Protein AF-A0A7C8F0W9-F1 (afdb_monomer)

Secondary structure (DSSP, 8-state):
-----S---------GGGEEPPPTT--SGGGGGEEEEEEETTEEEEEE-HHHHHHHHHHHHHHHHS---

Solvent-accessible surface area (backbone atoms only — not comparable to full-atom values): 4600 Å² total; per-residue (Å²): 143,82,85,90,72,98,74,89,88,79,89,79,90,78,59,70,93,38,51,41,78,55,75,86,85,49,93,51,86,72,47,77,35,52,68,20,32,34,58,53,96,96,38,83,42,80,37,64,38,61,68,61,49,53,51,55,52,50,51,54,50,49,54,68,75,49,68,85,127

Foldseek 3Di:
DDDDDPDDDDDDDADVVQWAAAPP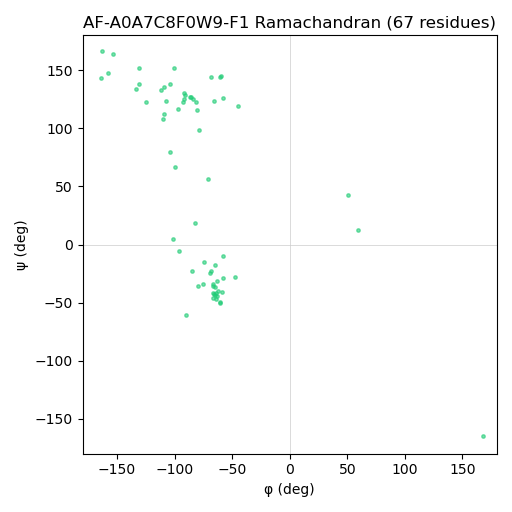PPPDPVVVQFPTWGQDPNDIDTDGNVVVVVVVVVVVVVCVVDPDD

Structure (mmCIF, N/CA/C/O backbone):
data_AF-A0A7C8F0W9-F1
#
_entry.id   AF-A0A7C8F0W9-F1
#
loop_
_atom_site.group_PDB
_atom_site.id
_atom_site.type_symbol
_atom_site.label_atom_id
_atom_site.label_alt_id
_atom_site.label_comp_id
_atom_site.label_asym_id
_atom_site.label_entity_id
_atom_site.label_seq_id
_atom_site.pdbx_PDB_ins_code
_atom_site.Cartn_x
_atom_site.Cartn_y
_atom_site.Cartn_z
_atom_site.occupancy
_atom_site.B_iso_or_equiv
_atom_site.auth_seq_id
_atom_site.auth_comp_id
_atom_site.auth_asym_id
_atom_site.auth_atom_id
_atom_site.pdbx_PDB_model_num
ATOM 1 N N . ILE A 1 1 ? 7.746 3.424 -16.502 1.00 64.56 1 ILE A N 1
ATOM 2 C CA . ILE A 1 1 ? 7.399 2.229 -15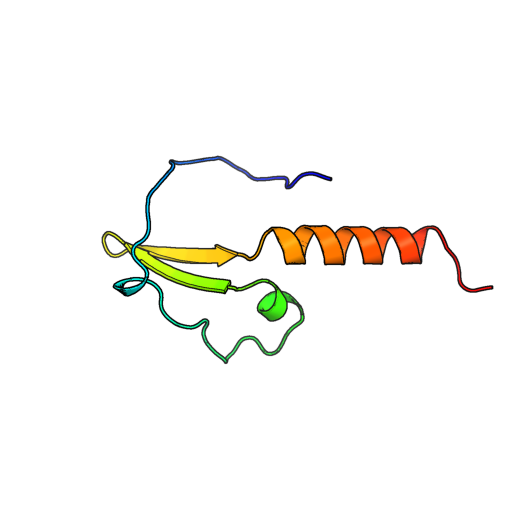.697 1.00 64.56 1 ILE A CA 1
ATOM 3 C C . ILE A 1 1 ? 6.012 2.397 -15.098 1.00 64.56 1 ILE A C 1
ATOM 5 O O . ILE A 1 1 ? 5.650 3.508 -14.731 1.00 64.56 1 ILE A O 1
ATOM 9 N N . GLY A 1 2 ? 5.218 1.331 -15.080 1.00 71.94 2 GLY A N 1
ATOM 10 C CA . GLY A 1 2 ? 3.854 1.342 -14.558 1.00 71.94 2 GLY A CA 1
ATOM 11 C C . GLY A 1 2 ? 3.428 -0.071 -14.176 1.00 71.94 2 GLY A C 1
ATOM 12 O O . GLY A 1 2 ? 3.871 -1.031 -14.801 1.00 71.94 2 GLY A O 1
ATOM 13 N N . LEU A 1 3 ? 2.594 -0.191 -13.143 1.00 79.25 3 LEU A N 1
ATOM 14 C CA . LEU A 1 3 ? 2.144 -1.476 -12.614 1.00 79.25 3 LEU A CA 1
ATOM 15 C C . LEU A 1 3 ? 0.853 -1.919 -13.311 1.00 79.25 3 LEU A C 1
ATOM 17 O O . LEU A 1 3 ? -0.126 -1.171 -13.351 1.00 79.25 3 LEU A O 1
ATOM 21 N N . VAL A 1 4 ? 0.833 -3.148 -13.826 1.00 85.25 4 VAL A N 1
ATOM 22 C CA . VAL A 1 4 ? -0.392 -3.766 -14.345 1.00 85.25 4 VAL A CA 1
ATOM 23 C C . VAL A 1 4 ? -1.186 -4.332 -13.171 1.00 85.25 4 VAL A C 1
ATOM 25 O O . VAL A 1 4 ? -0.681 -5.161 -12.417 1.00 85.25 4 VAL A O 1
ATOM 28 N N . VAL A 1 5 ? -2.429 -3.880 -13.015 1.00 85.88 5 VAL A N 1
ATOM 29 C CA . VAL A 1 5 ? -3.347 -4.330 -11.961 1.00 85.88 5 VAL A CA 1
ATOM 30 C C . VAL A 1 5 ? -4.700 -4.688 -12.559 1.00 85.88 5 VAL A C 1
ATOM 32 O O . VAL A 1 5 ? -5.106 -4.103 -13.561 1.00 85.88 5 VAL A O 1
ATOM 35 N N . ASP A 1 6 ? -5.421 -5.607 -11.918 1.00 90.50 6 ASP A N 1
ATOM 36 C CA . ASP A 1 6 ? -6.750 -6.012 -12.387 1.00 90.50 6 ASP A CA 1
ATOM 37 C C . ASP A 1 6 ? -7.771 -4.874 -12.259 1.00 90.50 6 ASP A C 1
ATOM 39 O O . ASP A 1 6 ? -8.550 -4.613 -13.177 1.00 90.50 6 ASP A O 1
ATOM 43 N N . LYS A 1 7 ? -7.794 -4.195 -11.103 1.00 91.38 7 LYS A N 1
ATOM 44 C CA . LYS A 1 7 ? -8.744 -3.114 -10.821 1.00 91.38 7 LYS A CA 1
ATOM 45 C C . LYS A 1 7 ? -8.319 -2.267 -9.622 1.00 91.38 7 LYS A C 1
ATOM 47 O O . LYS A 1 7 ? -7.870 -2.793 -8.607 1.00 91.38 7 LYS A O 1
ATOM 52 N N . VAL A 1 8 ? -8.572 -0.962 -9.705 1.00 89.56 8 VAL A N 1
ATOM 53 C CA . VAL A 1 8 ? -8.536 -0.043 -8.556 1.00 89.56 8 VAL A CA 1
ATOM 54 C C . VAL A 1 8 ? -9.903 -0.054 -7.872 1.00 89.56 8 VAL A C 1
ATOM 56 O O . VAL A 1 8 ? -10.926 0.122 -8.536 1.00 89.56 8 VAL A O 1
ATOM 59 N N . GLN A 1 9 ? -9.933 -0.302 -6.561 1.00 87.12 9 GLN A N 1
ATOM 60 C CA . GLN A 1 9 ? -11.189 -0.366 -5.806 1.00 87.12 9 GLN A CA 1
ATOM 61 C C . GLN A 1 9 ? -11.591 0.995 -5.239 1.00 87.12 9 GLN A C 1
ATOM 63 O O . GLN A 1 9 ? -12.647 1.510 -5.588 1.00 87.12 9 GLN A O 1
ATOM 68 N N . GLU A 1 10 ? -10.751 1.568 -4.383 1.00 88.38 10 GLU A N 1
ATOM 69 C CA . GLU A 1 10 ? -11.040 2.785 -3.626 1.00 88.38 10 GLU A CA 1
ATOM 70 C C . GLU A 1 10 ? -9.742 3.388 -3.075 1.00 88.38 10 GLU A C 1
ATOM 72 O O . GLU A 1 10 ? -8.696 2.733 -3.075 1.00 88.38 10 GLU A O 1
ATOM 77 N N . VAL A 1 11 ? -9.823 4.633 -2.607 1.00 91.06 11 VAL A N 1
ATOM 78 C CA . VAL A 1 11 ? -8.752 5.302 -1.861 1.00 91.06 11 VAL A CA 1
ATOM 79 C C . VAL A 1 11 ? -9.199 5.382 -0.410 1.00 91.06 11 VAL A C 1
ATOM 81 O O . VAL A 1 11 ? -10.273 5.909 -0.128 1.00 91.06 11 VAL A O 1
ATOM 84 N N . VAL A 1 12 ? -8.393 4.831 0.492 1.00 87.75 12 VAL A N 1
ATOM 85 C CA . VAL A 1 12 ? -8.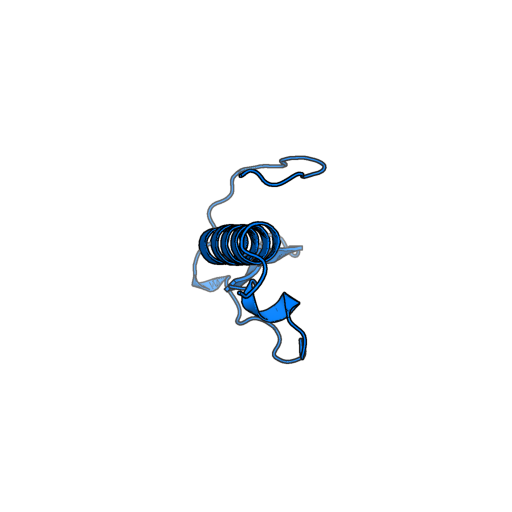680 4.786 1.928 1.00 87.75 12 VAL A CA 1
ATOM 86 C C . VAL A 1 12 ? -7.471 5.266 2.711 1.00 87.75 12 VAL A C 1
ATOM 88 O O . VAL A 1 12 ? -6.340 4.889 2.404 1.00 87.75 12 VAL A O 1
ATOM 91 N N . ASP A 1 13 ? -7.725 6.066 3.740 1.00 89.56 13 ASP A N 1
ATOM 92 C CA . ASP A 1 13 ? -6.705 6.472 4.698 1.00 89.56 13 ASP A CA 1
ATOM 93 C C . ASP A 1 13 ? -6.560 5.395 5.775 1.00 89.56 13 ASP A C 1
ATOM 95 O O . ASP A 1 13 ? -7.536 4.993 6.414 1.00 89.56 13 ASP A O 1
ATOM 99 N N . ILE A 1 14 ? -5.332 4.914 5.969 1.00 88.06 14 ILE A N 1
ATOM 100 C CA . ILE A 1 14 ? -5.010 3.857 6.930 1.00 88.06 14 ILE A CA 1
ATOM 101 C C . ILE A 1 14 ? -4.233 4.487 8.087 1.00 88.06 14 ILE A C 1
ATOM 103 O O . ILE A 1 14 ? -3.103 4.930 7.872 1.00 88.06 14 ILE A O 1
ATOM 107 N N . PRO A 1 15 ? -4.791 4.549 9.308 1.00 89.38 15 PRO A N 1
ATOM 108 C CA . PRO A 1 15 ? -4.049 5.060 10.452 1.00 89.38 15 PRO A CA 1
ATOM 109 C C . PRO A 1 15 ? -2.911 4.099 10.814 1.00 89.38 15 PRO A C 1
ATOM 111 O O . PRO A 1 15 ? -3.082 2.881 10.767 1.00 89.38 15 PRO A O 1
ATOM 114 N N . GLU A 1 16 ? -1.768 4.633 11.251 1.00 86.56 16 GLU A N 1
ATOM 115 C CA . GLU A 1 16 ? -0.593 3.825 11.627 1.00 86.56 16 GLU A CA 1
ATOM 116 C C . GLU A 1 16 ? -0.895 2.802 12.732 1.00 86.56 16 GLU A C 1
ATOM 118 O O . GLU A 1 16 ? -0.308 1.727 12.760 1.00 86.56 16 GLU A O 1
ATOM 123 N N . SER A 1 17 ? -1.866 3.087 13.606 1.00 89.06 17 SER A N 1
ATOM 124 C CA . SER A 1 17 ? -2.320 2.159 14.652 1.00 89.06 17 SER A CA 1
ATOM 125 C C . SER A 1 17 ? -2.973 0.881 14.116 1.00 89.06 17 SER A C 1
ATOM 127 O O . SER A 1 17 ? -3.102 -0.092 14.856 1.00 89.06 17 SER A O 1
ATOM 1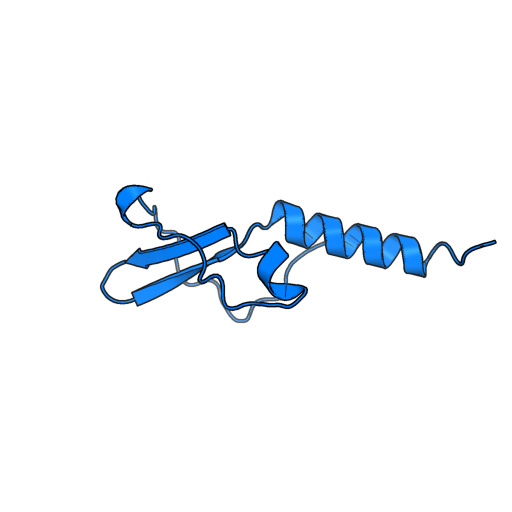29 N N . GLN A 1 18 ? -3.398 0.881 12.851 1.00 87.81 18 GLN A N 1
ATOM 130 C CA . GLN A 1 18 ? -3.942 -0.281 12.146 1.00 87.81 18 GLN A CA 1
ATOM 131 C C . GLN A 1 18 ? -2.927 -0.934 11.205 1.00 87.81 18 GLN A C 1
ATOM 133 O O . GLN A 1 18 ? -3.286 -1.862 10.475 1.00 87.81 18 GLN A O 1
ATOM 138 N N . VAL A 1 19 ? -1.679 -0.461 11.212 1.00 89.31 19 VAL A N 1
ATOM 139 C CA . VAL A 1 19 ? -0.581 -1.047 10.452 1.00 89.31 19 VAL A CA 1
ATOM 140 C C . VAL A 1 19 ? 0.216 -1.968 11.365 1.00 89.31 19 VAL A C 1
ATOM 142 O O . VAL A 1 19 ? 0.831 -1.548 12.340 1.00 89.31 19 VAL A O 1
ATOM 145 N N . GLU A 1 20 ? 0.217 -3.248 11.026 1.00 87.19 20 GLU A N 1
ATOM 146 C CA . GLU A 1 20 ? 1.016 -4.271 11.681 1.00 87.19 20 GLU A CA 1
ATOM 147 C C . GLU A 1 20 ? 2.260 -4.594 10.847 1.00 87.19 20 GLU A C 1
ATOM 149 O O . GLU A 1 20 ? 2.281 -4.469 9.614 1.00 87.19 20 GLU A O 1
ATOM 154 N N . ALA A 1 21 ? 3.316 -5.028 11.537 1.00 80.88 21 ALA A N 1
ATOM 155 C CA . ALA A 1 21 ? 4.554 -5.440 10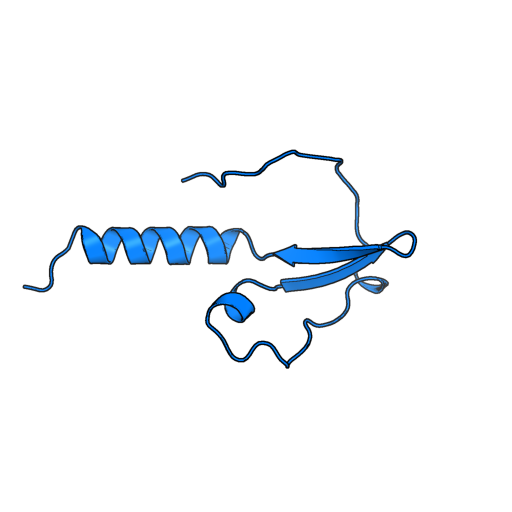.894 1.00 80.88 21 ALA A CA 1
ATOM 156 C C . ALA A 1 21 ? 4.302 -6.609 9.921 1.00 80.88 21 ALA A C 1
ATOM 158 O O . ALA A 1 21 ? 3.460 -7.477 10.186 1.00 80.88 21 ALA A O 1
ATOM 159 N N . PRO A 1 22 ? 5.032 -6.661 8.794 1.00 75.88 22 PRO A N 1
ATOM 160 C CA . PRO A 1 22 ? 4.909 -7.761 7.855 1.00 75.88 22 PRO A CA 1
ATOM 161 C C . PRO A 1 22 ? 5.284 -9.084 8.549 1.00 75.88 22 PRO A C 1
ATOM 163 O O . PRO A 1 22 ? 6.194 -9.116 9.381 1.00 75.88 22 PRO A O 1
ATOM 166 N N . PRO A 1 23 ? 4.617 -10.202 8.224 1.00 72.00 23 PRO A N 1
ATOM 167 C CA . PRO A 1 23 ? 4.929 -11.478 8.842 1.00 72.00 23 PRO A CA 1
ATOM 168 C C . PRO A 1 23 ? 6.343 -11.906 8.431 1.00 72.00 23 PRO A C 1
ATOM 170 O O . PRO A 1 23 ? 6.622 -12.093 7.248 1.00 72.00 23 PRO A O 1
ATOM 173 N N . GLU A 1 24 ? 7.223 -12.146 9.409 1.00 61.47 24 GLU A N 1
ATOM 174 C CA . GLU A 1 24 ? 8.637 -12.526 9.201 1.00 61.47 24 GLU A CA 1
ATOM 175 C C . GLU A 1 24 ? 8.836 -13.815 8.372 1.00 61.47 24 GLU A C 1
ATOM 177 O O . GLU A 1 24 ? 9.945 -14.159 7.964 1.00 61.47 24 GLU A O 1
ATOM 182 N N . LYS A 1 25 ? 7.762 -14.564 8.091 1.00 54.16 25 LYS A N 1
ATOM 183 C CA . LYS A 1 25 ? 7.798 -15.871 7.417 1.00 54.16 25 LYS A CA 1
ATOM 184 C C . LYS A 1 25 ? 7.887 -15.798 5.886 1.00 54.16 25 LYS A C 1
ATOM 186 O O . LYS A 1 25 ? 7.628 -16.794 5.214 1.00 54.16 25 LYS A O 1
ATOM 191 N N . GLY A 1 26 ? 8.291 -14.665 5.318 1.00 51.22 26 GLY A N 1
ATOM 192 C CA . GLY A 1 26 ? 8.557 -14.506 3.887 1.00 51.22 26 GLY A CA 1
ATOM 193 C C . GLY A 1 26 ? 10.047 -14.591 3.543 1.00 51.22 26 GLY A C 1
ATOM 194 O O . GLY A 1 26 ? 10.621 -13.603 3.109 1.00 51.22 26 GLY A O 1
ATOM 195 N N . LYS A 1 27 ? 10.706 -15.749 3.696 1.00 47.56 27 LYS A N 1
ATOM 196 C CA . LYS A 1 27 ? 12.122 -15.948 3.295 1.00 47.56 27 LYS A CA 1
ATOM 197 C C . LYS A 1 27 ? 12.324 -15.972 1.762 1.00 47.56 27 LYS A C 1
ATOM 199 O O . LYS A 1 27 ? 12.831 -16.946 1.213 1.00 47.56 27 LYS A O 1
ATOM 204 N N . GLY A 1 28 ? 11.916 -14.926 1.046 1.00 59.41 28 GLY A N 1
ATOM 205 C CA . GLY A 1 28 ? 12.087 -14.812 -0.405 1.00 59.41 28 GLY A CA 1
ATOM 206 C C . GLY A 1 28 ? 12.144 -13.362 -0.884 1.00 59.41 28 GLY A C 1
ATOM 207 O O . GLY A 1 28 ? 11.719 -12.457 -0.170 1.00 59.41 28 GLY A O 1
ATOM 208 N N . LYS A 1 29 ? 12.626 -13.144 -2.120 1.00 57.81 29 LYS A N 1
ATOM 209 C CA . LYS A 1 29 ? 12.772 -11.812 -2.758 1.00 57.81 29 LYS A CA 1
ATOM 210 C C . LYS A 1 29 ? 11.515 -10.926 -2.636 1.00 57.81 29 LYS A C 1
ATOM 212 O O . LYS A 1 29 ? 11.633 -9.714 -2.563 1.00 57.81 29 LYS A O 1
ATOM 217 N N . ARG A 1 30 ? 10.325 -11.532 -2.534 1.00 59.28 30 ARG A N 1
ATOM 218 C CA . ARG A 1 30 ? 9.023 -10.850 -2.407 1.00 59.28 30 ARG A CA 1
ATOM 21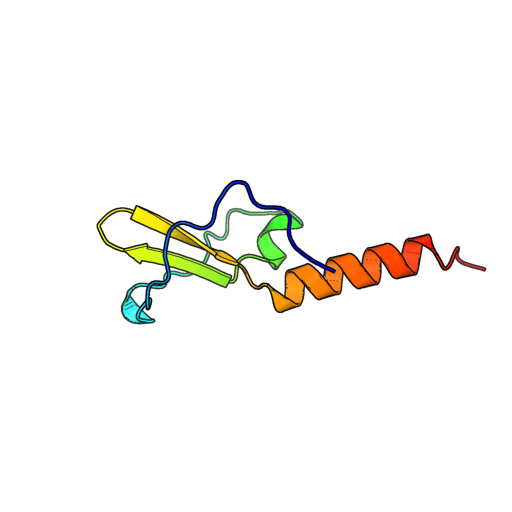9 C C . ARG A 1 30 ? 8.800 -10.115 -1.082 1.00 59.28 30 ARG A C 1
ATOM 221 O O . ARG A 1 30 ? 7.986 -9.205 -1.048 1.00 59.28 30 ARG A O 1
ATOM 228 N N . SER A 1 31 ? 9.506 -10.478 -0.008 1.00 65.69 31 SER A N 1
ATOM 229 C CA . SER A 1 31 ? 9.356 -9.786 1.282 1.00 65.69 31 SER A CA 1
ATOM 230 C C . SER A 1 31 ? 10.017 -8.410 1.300 1.00 65.69 31 SER A C 1
ATOM 232 O O . SER A 1 31 ? 9.726 -7.627 2.195 1.00 65.69 31 SER A O 1
ATOM 234 N N . ARG A 1 32 ? 10.891 -8.105 0.331 1.00 70.94 32 ARG A N 1
ATOM 235 C CA . ARG A 1 32 ? 11.585 -6.813 0.264 1.00 70.94 32 ARG A CA 1
ATOM 236 C C . ARG A 1 32 ? 10.658 -5.653 -0.082 1.00 70.94 32 ARG A C 1
ATOM 238 O O . ARG A 1 32 ? 10.952 -4.533 0.289 1.00 70.94 32 ARG A O 1
ATOM 245 N N . PHE A 1 33 ? 9.539 -5.935 -0.743 1.00 78.38 33 PHE A N 1
ATOM 246 C CA . PHE A 1 33 ? 8.564 -4.931 -1.168 1.00 78.38 33 PHE A CA 1
ATOM 247 C C . PHE A 1 33 ? 7.397 -4.762 -0.192 1.00 78.38 33 PHE A C 1
ATOM 249 O O . PHE A 1 33 ? 6.545 -3.904 -0.405 1.00 78.38 33 PHE A O 1
ATOM 256 N N . LEU A 1 34 ? 7.313 -5.598 0.849 1.00 84.50 34 LEU A N 1
ATOM 257 C CA . LEU A 1 34 ? 6.257 -5.501 1.851 1.00 84.50 34 LEU A CA 1
ATOM 258 C C . LEU A 1 34 ? 6.618 -4.396 2.843 1.00 84.50 34 LEU A C 1
ATOM 260 O O . LEU A 1 34 ? 7.585 -4.524 3.588 1.00 84.50 34 LEU A O 1
ATOM 264 N N . GLN A 1 35 ? 5.813 -3.342 2.883 1.00 85.06 35 GLN A N 1
ATOM 265 C CA . GLN A 1 35 ? 5.918 -2.312 3.912 1.00 85.06 35 GLN A CA 1
ATOM 266 C C . GLN A 1 35 ? 5.252 -2.773 5.216 1.00 85.06 35 GLN A C 1
ATOM 268 O O . GLN A 1 35 ? 5.747 -2.485 6.301 1.00 85.06 35 GLN A O 1
ATOM 273 N N . GLY A 1 36 ? 4.148 -3.520 5.118 1.00 87.56 36 GLY A N 1
ATOM 274 C CA . GLY A 1 36 ? 3.402 -4.004 6.277 1.00 87.56 36 GLY A CA 1
ATOM 275 C C . GLY A 1 36 ? 2.041 -4.582 5.912 1.00 87.56 36 GLY A C 1
ATOM 276 O O . GLY A 1 36 ? 1.755 -4.867 4.746 1.00 87.56 36 GLY A O 1
ATOM 277 N N . MET A 1 37 ? 1.191 -4.756 6.919 1.00 89.00 37 MET A N 1
ATOM 278 C CA . MET A 1 37 ? -0.196 -5.186 6.756 1.00 89.00 37 MET A CA 1
ATOM 279 C C . MET A 1 37 ? -1.123 -4.174 7.421 1.00 89.00 37 MET A C 1
ATOM 281 O O . MET A 1 37 ? -1.006 -3.925 8.612 1.00 89.00 37 MET A O 1
ATOM 285 N N . GLY A 1 38 ? -2.058 -3.604 6.668 1.00 90.44 38 GLY A N 1
ATOM 286 C CA . GLY A 1 38 ? -3.132 -2.777 7.210 1.00 90.44 38 GLY A CA 1
ATOM 287 C C . GLY A 1 38 ? -4.358 -3.632 7.514 1.00 90.44 38 GLY A C 1
ATOM 288 O O . GLY A 1 38 ? -4.800 -4.391 6.649 1.00 90.44 38 GLY A O 1
ATOM 289 N N . LYS A 1 39 ? -4.937 -3.516 8.709 1.00 88.75 39 LYS A N 1
ATOM 290 C CA . LYS A 1 39 ? -6.183 -4.208 9.067 1.00 88.75 39 LYS A CA 1
ATOM 291 C C . LYS A 1 39 ? -7.332 -3.211 9.200 1.00 88.75 39 LYS A C 1
ATOM 293 O O . LYS A 1 39 ? -7.394 -2.459 10.165 1.00 88.75 39 LYS A O 1
ATOM 298 N N . ILE A 1 40 ? -8.260 -3.232 8.243 1.00 86.81 40 ILE A N 1
ATOM 299 C CA . ILE A 1 40 ? -9.391 -2.293 8.157 1.00 86.81 40 ILE A CA 1
ATOM 300 C C . ILE A 1 40 ? -10.673 -3.070 7.881 1.00 86.81 40 ILE A C 1
ATOM 302 O O . ILE A 1 40 ? -10.692 -3.901 6.978 1.00 86.81 40 ILE A O 1
ATOM 306 N N . ASN A 1 41 ? -11.756 -2.775 8.610 1.00 83.44 41 ASN A N 1
ATOM 307 C CA . ASN A 1 41 ? -13.081 -3.384 8.401 1.00 83.44 41 ASN A CA 1
ATOM 308 C C . ASN A 1 41 ? -13.039 -4.926 8.351 1.00 83.44 41 ASN A C 1
ATOM 310 O O . ASN A 1 41 ? -13.624 -5.538 7.460 1.00 83.44 41 ASN A O 1
ATOM 314 N N . ASP A 1 42 ? -12.269 -5.545 9.254 1.00 84.00 42 ASP A N 1
ATOM 315 C CA . ASP A 1 42 ? -12.004 -6.995 9.292 1.00 84.00 42 ASP A CA 1
ATOM 316 C C . ASP A 1 42 ? -11.344 -7.583 8.029 1.00 84.00 42 ASP A C 1
ATOM 318 O O . ASP A 1 42 ? -11.218 -8.799 7.882 1.00 84.00 42 ASP A O 1
ATOM 322 N N . GLN A 1 43 ? -10.842 -6.728 7.138 1.00 86.50 43 GLN A N 1
ATOM 323 C CA . GLN A 1 43 ? -10.052 -7.109 5.977 1.00 86.50 43 GLN A CA 1
ATOM 324 C C . GLN A 1 43 ? -8.574 -6.808 6.210 1.00 86.50 43 GLN A C 1
ATOM 326 O O . GLN A 1 43 ? -8.197 -5.748 6.709 1.00 86.50 43 GLN A O 1
ATOM 331 N N . VAL A 1 44 ? -7.724 -7.740 5.788 1.00 87.25 44 VAL A N 1
ATOM 332 C CA . VAL A 1 44 ? -6.275 -7.542 5.754 1.00 87.25 44 VAL A CA 1
ATOM 333 C C . VAL A 1 44 ? -5.896 -7.014 4.376 1.00 87.25 44 VAL A C 1
ATOM 335 O O . VAL A 1 44 ? -6.223 -7.615 3.351 1.00 87.25 44 VAL A O 1
ATOM 338 N N . LYS A 1 45 ? -5.206 -5.879 4.353 1.00 88.81 45 LYS A N 1
ATOM 339 C CA . LYS A 1 45 ? -4.634 -5.247 3.167 1.00 88.81 45 LYS A CA 1
ATOM 340 C C . LYS A 1 45 ? -3.116 -5.332 3.276 1.00 88.81 45 LYS A C 1
ATOM 342 O O . LYS A 1 45 ? -2.544 -5.030 4.318 1.00 88.81 45 LYS A O 1
ATOM 347 N N . ILE A 1 46 ? -2.456 -5.751 2.206 1.00 88.81 46 ILE A N 1
ATOM 348 C CA . ILE A 1 46 ? -0.993 -5.773 2.146 1.00 88.81 46 ILE A CA 1
ATOM 349 C C . ILE A 1 46 ? -0.526 -4.390 1.705 1.00 88.81 46 ILE A C 1
ATOM 351 O O . ILE A 1 46 ? -0.976 -3.894 0.674 1.00 88.81 46 ILE A O 1
ATOM 355 N N . LEU A 1 47 ? 0.374 -3.785 2.475 1.00 89.00 47 LEU A N 1
ATOM 356 C CA . LEU A 1 47 ? 0.995 -2.512 2.130 1.00 89.00 47 LEU A CA 1
ATOM 357 C C . LEU A 1 47 ? 2.292 -2.794 1.380 1.00 89.00 47 LEU A C 1
ATOM 359 O O . LEU A 1 47 ? 3.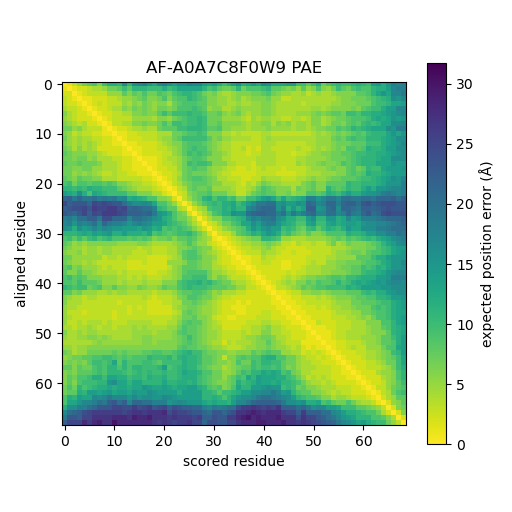169 -3.504 1.883 1.00 89.00 47 LEU A O 1
ATOM 363 N N . LEU A 1 48 ? 2.395 -2.259 0.168 1.00 87.06 48 LEU A N 1
ATOM 364 C CA . LEU A 1 48 ? 3.544 -2.435 -0.711 1.00 87.06 48 LEU A CA 1
ATOM 365 C C . LEU A 1 48 ? 4.324 -1.129 -0.816 1.00 87.06 48 LEU A C 1
ATOM 367 O O . LEU A 1 48 ? 3.736 -0.071 -1.033 1.00 87.06 48 LEU A O 1
ATOM 371 N N . ASN A 1 49 ? 5.648 -1.221 -0.726 1.00 87.31 49 ASN A N 1
ATOM 372 C CA . ASN A 1 49 ? 6.531 -0.107 -1.028 1.00 87.31 49 ASN A CA 1
ATOM 373 C C . ASN A 1 49 ? 6.676 0.019 -2.553 1.00 87.31 49 ASN A C 1
ATOM 375 O O . ASN A 1 49 ? 7.440 -0.715 -3.183 1.00 87.31 49 ASN A O 1
ATOM 379 N N . VAL A 1 50 ? 5.911 0.942 -3.139 1.00 85.00 50 VAL A N 1
ATOM 380 C CA . VAL A 1 50 ? 5.891 1.178 -4.589 1.00 85.00 50 VAL A CA 1
ATOM 381 C C . VAL A 1 50 ? 7.222 1.737 -5.089 1.00 85.00 50 VAL A C 1
ATOM 383 O O . VAL A 1 50 ? 7.662 1.349 -6.165 1.00 85.00 50 VAL A O 1
ATOM 386 N N . GLU A 1 51 ? 7.898 2.586 -4.314 1.00 84.06 51 GLU A N 1
ATOM 387 C CA . GLU A 1 51 ? 9.200 3.138 -4.707 1.00 84.06 51 GLU A CA 1
ATOM 388 C C . GLU A 1 51 ? 10.219 2.014 -4.893 1.00 84.06 51 GLU A C 1
ATOM 390 O O . GLU A 1 51 ? 10.850 1.903 -5.941 1.00 84.06 51 GLU A O 1
ATOM 395 N N . GLN A 1 52 ? 10.319 1.118 -3.911 1.00 82.81 52 GLN A N 1
ATOM 396 C CA . GLN A 1 52 ? 11.263 0.008 -3.971 1.00 82.81 52 GLN A CA 1
ATOM 397 C C . GLN A 1 52 ? 10.915 -1.006 -5.072 1.00 82.81 52 GLN A C 1
ATOM 399 O O . GLN A 1 52 ? 11.820 -1.572 -5.685 1.00 82.81 52 GLN A O 1
ATOM 404 N N . LEU A 1 53 ? 9.623 -1.222 -5.342 1.00 82.19 53 LEU A N 1
ATOM 405 C CA . LEU A 1 53 ? 9.167 -2.054 -6.461 1.00 82.19 53 LEU A CA 1
ATOM 406 C C . LEU A 1 53 ? 9.646 -1.502 -7.803 1.00 82.19 53 LEU A C 1
ATOM 408 O O . LEU A 1 53 ? 10.236 -2.235 -8.591 1.00 82.19 53 LEU A O 1
ATOM 412 N N . LEU A 1 54 ? 9.426 -0.209 -8.038 1.00 82.19 54 LEU A N 1
ATOM 413 C CA . LEU A 1 54 ? 9.791 0.442 -9.291 1.00 82.19 54 LEU A CA 1
ATOM 414 C C . LEU A 1 54 ? 11.315 0.492 -9.479 1.00 82.19 54 LEU A C 1
ATOM 416 O O . LEU A 1 54 ? 11.799 0.174 -10.561 1.00 82.19 54 LEU A O 1
ATOM 420 N N . TYR A 1 55 ? 12.071 0.801 -8.420 1.00 81.50 55 TYR A N 1
ATOM 421 C CA . TYR A 1 55 ? 13.536 0.835 -8.474 1.00 81.50 55 TYR A CA 1
ATOM 422 C C . TYR A 1 55 ? 14.168 -0.541 -8.740 1.00 81.50 55 TYR A C 1
ATOM 424 O O . TYR A 1 55 ? 15.101 -0.631 -9.537 1.00 81.50 55 TYR A O 1
ATOM 432 N N . GLU A 1 56 ? 13.704 -1.623 -8.093 1.00 77.62 56 GLU A N 1
ATOM 433 C CA . GLU A 1 56 ? 14.252 -2.965 -8.367 1.00 77.62 56 GLU A CA 1
ATOM 434 C C . GLU A 1 56 ? 13.945 -3.412 -9.808 1.00 77.62 56 GLU A C 1
ATOM 436 O O . GLU A 1 56 ? 14.796 -4.043 -10.437 1.00 77.62 56 GLU A O 1
ATOM 441 N N . GLU A 1 57 ? 12.772 -3.070 -10.351 1.00 76.69 57 GLU A N 1
ATOM 442 C CA . GLU A 1 57 ? 12.427 -3.356 -11.751 1.00 76.69 57 GLU A CA 1
ATOM 443 C C . GLU A 1 57 ? 13.301 -2.574 -12.738 1.00 76.69 57 GLU A C 1
ATOM 445 O O . GLU A 1 57 ? 13.785 -3.153 -13.711 1.00 76.69 57 GLU A O 1
ATOM 450 N N . GLU A 1 58 ? 13.558 -1.290 -12.483 1.00 77.50 58 GLU A N 1
ATOM 451 C CA . GLU A 1 58 ? 14.451 -0.477 -13.317 1.00 77.50 58 GLU A CA 1
ATOM 452 C C . GLU A 1 58 ? 15.885 -1.003 -13.303 1.00 77.50 58 GLU A C 1
ATOM 454 O O . GLU A 1 58 ? 16.509 -1.117 -14.356 1.00 77.50 58 GLU A O 1
ATOM 459 N N . MET A 1 59 ? 16.408 -1.368 -12.132 1.00 78.81 59 MET A N 1
ATOM 460 C CA . MET A 1 59 ? 17.752 -1.937 -12.019 1.00 78.81 59 MET A CA 1
ATOM 461 C C . MET A 1 59 ? 17.861 -3.283 -12.737 1.00 78.81 59 MET A C 1
ATOM 463 O O . MET A 1 59 ? 18.836 -3.512 -13.449 1.00 78.81 59 MET A O 1
ATOM 467 N N . ALA A 1 60 ? 16.852 -4.149 -12.607 1.00 78.44 60 ALA A N 1
ATOM 468 C CA . ALA A 1 60 ? 16.810 -5.419 -13.327 1.00 78.44 60 ALA A CA 1
ATOM 469 C C . ALA A 1 60 ? 16.773 -5.209 -14.849 1.00 78.44 60 ALA A C 1
ATOM 471 O O . ALA A 1 60 ? 17.463 -5.913 -15.583 1.00 78.44 60 ALA A O 1
ATOM 472 N N . GLN A 1 61 ? 16.014 -4.215 -15.320 1.00 78.06 61 GLN A N 1
ATOM 473 C CA . GLN A 1 61 ? 15.998 -3.840 -16.732 1.00 78.06 61 GLN A CA 1
ATOM 474 C C . GLN A 1 61 ? 17.364 -3.322 -17.177 1.00 78.06 61 GLN A C 1
ATOM 476 O O . GLN A 1 61 ? 17.859 -3.780 -18.197 1.00 78.06 61 GLN A O 1
ATOM 481 N N . LEU A 1 62 ? 18.002 -2.430 -16.411 1.00 77.38 62 LEU A N 1
ATOM 482 C CA . LEU A 1 62 ? 19.333 -1.891 -16.711 1.00 77.38 62 LEU A CA 1
ATOM 483 C C . LEU A 1 62 ? 20.412 -2.983 -16.810 1.00 77.38 62 LEU A C 1
ATOM 485 O O . L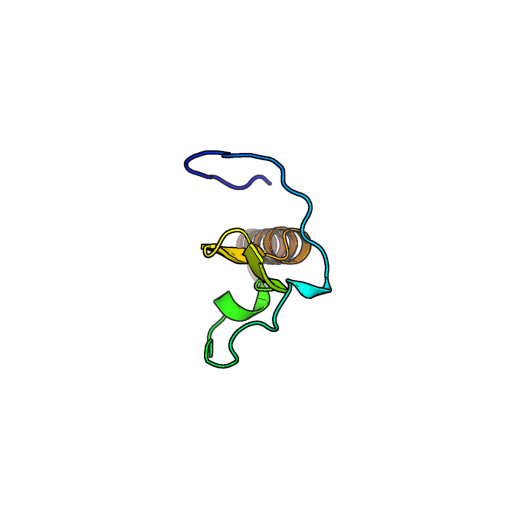EU A 1 62 ? 21.240 -2.921 -17.717 1.00 77.38 62 LEU A O 1
ATOM 489 N N . GLU A 1 63 ? 20.387 -3.990 -15.932 1.00 78.06 63 GLU A N 1
ATOM 490 C CA . GLU A 1 63 ? 21.279 -5.160 -16.006 1.00 78.06 63 GLU A CA 1
ATOM 491 C C . GLU A 1 63 ? 21.059 -5.994 -17.280 1.00 78.06 63 GLU A C 1
ATOM 493 O O . GLU A 1 63 ? 22.002 -6.573 -17.813 1.00 78.06 63 GLU A O 1
ATOM 498 N N . GLU A 1 64 ? 19.832 -6.041 -17.800 1.00 74.88 64 GLU A N 1
ATOM 499 C CA . GLU A 1 64 ? 19.501 -6.783 -19.021 1.00 74.88 64 GLU A CA 1
ATOM 500 C C . GLU A 1 64 ? 19.983 -6.058 -20.294 1.00 74.88 64 GLU A C 1
ATOM 502 O O . GLU A 1 64 ? 20.408 -6.700 -21.256 1.00 74.88 64 GLU A O 1
ATOM 507 N N . ILE A 1 65 ? 19.969 -4.717 -20.299 1.00 77.69 65 ILE A N 1
ATOM 508 C CA . ILE A 1 65 ? 20.447 -3.884 -21.426 1.00 77.69 65 ILE A CA 1
ATOM 509 C C . ILE A 1 65 ? 21.954 -3.625 -21.395 1.00 77.69 65 ILE A C 1
ATOM 511 O O . ILE A 1 65 ? 22.532 -3.321 -22.440 1.00 77.69 65 ILE A O 1
ATOM 515 N N . ALA A 1 66 ? 22.592 -3.725 -20.229 1.00 63.03 66 ALA A N 1
ATOM 516 C CA . ALA A 1 66 ? 24.038 -3.633 -20.073 1.00 63.03 66 ALA A CA 1
ATOM 517 C C . ALA A 1 66 ? 24.615 -5.040 -19.845 1.00 63.03 66 ALA A C 1
ATOM 519 O O . ALA A 1 66 ? 24.906 -5.399 -18.702 1.00 63.03 66 ALA A O 1
ATOM 520 N N . PRO A 1 67 ? 24.799 -5.859 -20.904 1.00 57.59 67 PRO A N 1
ATOM 521 C CA . PRO A 1 67 ? 25.513 -7.113 -20.752 1.00 57.59 67 PRO A CA 1
ATOM 522 C C . PRO A 1 67 ? 26.904 -6.793 -20.208 1.00 57.59 67 PRO A C 1
ATOM 524 O O . PRO A 1 67 ? 27.607 -5.940 -20.753 1.00 57.59 67 PRO A O 1
ATOM 527 N N . ALA A 1 68 ? 27.256 -7.448 -19.102 1.00 60.75 68 ALA A N 1
ATOM 528 C CA . ALA A 1 68 ? 28.575 -7.365 -18.497 1.00 60.75 68 ALA A CA 1
ATOM 529 C C . ALA A 1 68 ? 29.651 -7.493 -19.590 1.00 60.75 68 ALA A C 1
ATOM 531 O O . ALA A 1 68 ? 29.682 -8.491 -20.314 1.00 60.75 68 ALA A O 1
ATOM 532 N N . ALA A 1 69 ? 30.465 -6.445 -19.730 1.00 53.78 69 ALA A N 1
ATOM 533 C CA . ALA A 1 69 ? 31.655 -6.443 -20.572 1.00 53.78 69 ALA A CA 1
ATOM 534 C C . ALA A 1 69 ? 32.740 -7.356 -19.987 1.00 53.78 69 ALA A C 1
ATOM 536 O O . A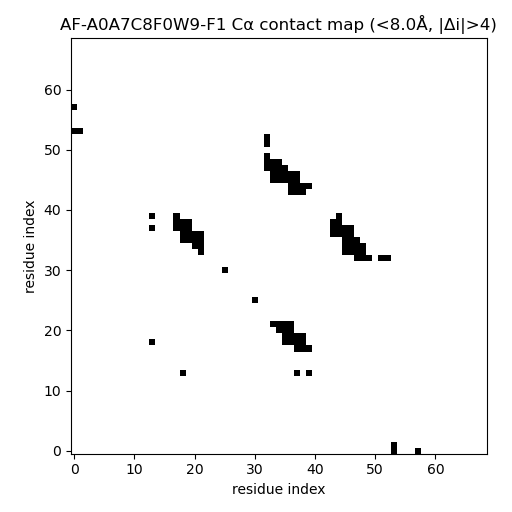LA A 1 69 ? 32.854 -7.406 -18.738 1.00 53.78 69 ALA A O 1
#

Nearest PDB structures (foldseek):
  3ja6-assembly1_F  TM=7.697E-01  e=1.237E-01  Escherichia coli
  2l6q-assembly1_A  TM=4.629E-01  e=8.246E+00  Lambdavirus lambda

Radius of gyration: 15.47 Å; Cα contacts (8 Å, |Δi|>4): 52; chains: 1; bounding box: 45×22×36 Å

Sequence (69 aa):
IGLVVDKVQEVVDIPESQVEAPPEKGKGKRSRFLQGMGKINDQVKILLNVEQLLYEEEMAQLEEIAPAA

Mean predicted aligned error: 8.31 Å

pLDDT: mean 79.08, std 11.41, range [47.56, 91.38]